Protein AF-A0A6L9KEV3-F1 (afdb_monomer)

Radius of gyration: 18.01 Å; Cα contacts (8 Å, |Δi|>4): 5; chains: 1; bounding box: 38×39×43 Å

Mean predicted aligned error: 10.82 Å

Solvent-accessible surface area (backbone atoms only — not comparable to full-atom values): 4956 Å² total; per-residue (Å²): 136,68,66,67,62,52,55,53,51,48,53,50,49,52,51,54,47,46,55,54,50,48,53,50,47,51,66,77,57,72,68,61,65,74,58,49,57,53,49,49,58,53,47,51,56,51,46,53,56,52,46,53,63,51,43,70,69,47,43,74,67,42,46,67,60,43,52,64,50,44,57,55,54,52,53,53,51,51,51,58,55,52,60,61,71,76,110

pLDDT: mean 77.64, std 14.25, range [40.75, 96.44]

Foldseek 3Di:
DPPLVVVVVVVVVVVVCCVVVVVVVCVVDPDDVVVVVVCCVVCVVVVVVVCCVVCVVCVVVVVVVVVVVVVSVVVVVVVVVVVVVPD

Sequence (87 aa):
METSKNTVKQIAGVFLGAVIGTTLGILFAPEKGTKTRSRLSTRAKFMNKTIKSKFKRDVDLIQEDAEEIKDIVIEDIDKLTNKKKKK

Secondary structure (DSSP, 8-state):
--HHHHHHHHHHHHHHHHHHHHHHHHHHS---HHHHHHHHHHHHHHHHHHHHHHHHHHHHHHHHHHHHHHHHHHHHHHHHHHHGGG-

Structure (mmCIF, N/CA/C/O backbone):
data_AF-A0A6L9KEV3-F1
#
_entry.id   AF-A0A6L9KEV3-F1
#
loop_
_atom_site.group_PDB
_atom_site.id
_atom_site.type_symbol
_atom_site.label_atom_id
_atom_site.label_alt_id
_atom_site.label_comp_id
_atom_site.label_asym_id
_atom_site.label_entity_id
_atom_site.label_seq_id
_atom_site.pdbx_PDB_ins_code
_atom_site.Cartn_x
_atom_site.Cartn_y
_atom_site.Cartn_z
_atom_site.occupancy
_atom_site.B_iso_or_equiv
_atom_site.auth_seq_id
_atom_site.auth_comp_id
_atom_site.auth_asym_id
_atom_site.auth_atom_id
_atom_site.pdbx_PDB_model_num
ATOM 1 N N . MET A 1 1 ? -22.687 3.195 19.323 1.00 46.88 1 MET A N 1
ATOM 2 C CA . MET A 1 1 ? -21.628 2.154 19.276 1.00 46.88 1 MET A CA 1
ATOM 3 C C . MET A 1 1 ? -21.659 1.285 18.002 1.00 46.88 1 MET A C 1
ATOM 5 O O . MET A 1 1 ? -20.980 0.263 17.969 1.00 46.88 1 MET A O 1
ATOM 9 N N . GLU A 1 2 ? -22.378 1.662 16.934 1.00 51.12 2 GLU A N 1
ATOM 10 C CA . GLU A 1 2 ? -22.442 0.855 15.694 1.00 51.12 2 GLU A CA 1
ATOM 11 C C . GLU A 1 2 ? -21.560 1.368 14.542 1.00 51.12 2 GLU A C 1
ATOM 13 O O . GLU A 1 2 ? -21.204 0.595 13.659 1.00 51.12 2 GLU A O 1
ATOM 18 N N . THR A 1 3 ? -21.137 2.634 14.560 1.00 52.66 3 THR A N 1
ATOM 19 C CA . THR A 1 3 ? -20.348 3.250 13.477 1.00 52.66 3 THR A CA 1
ATOM 20 C C . THR A 1 3 ? -18.886 2.773 13.446 1.00 52.66 3 THR A C 1
ATOM 22 O O . THR A 1 3 ? -18.398 2.384 12.390 1.00 52.66 3 THR A O 1
ATOM 25 N N . SER A 1 4 ? -18.218 2.671 14.603 1.00 56.91 4 SER A N 1
ATOM 26 C CA . SER A 1 4 ? -16.803 2.248 14.726 1.00 56.91 4 SER A CA 1
ATOM 27 C C . SER A 1 4 ? -16.515 0.834 14.180 1.00 56.91 4 SER A C 1
ATOM 29 O O . SER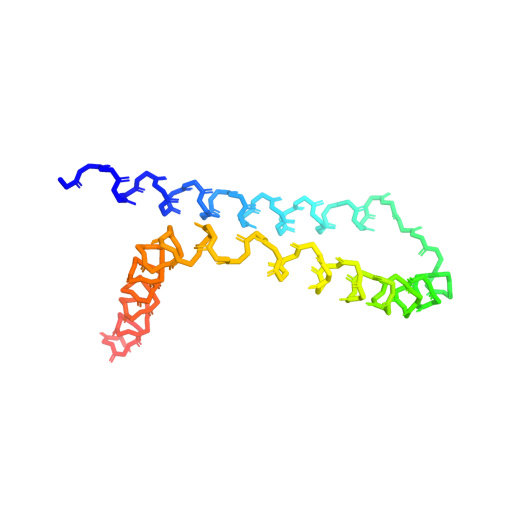 A 1 4 ? -15.536 0.623 13.461 1.00 56.91 4 SER A O 1
ATOM 31 N N . LYS A 1 5 ? -17.403 -0.142 14.426 1.00 61.69 5 LYS A N 1
ATOM 32 C CA . LYS A 1 5 ? -17.213 -1.534 13.964 1.00 61.69 5 LYS A CA 1
ATOM 33 C C . LYS A 1 5 ? -17.208 -1.655 12.438 1.00 61.69 5 LYS A C 1
ATOM 35 O O . LYS A 1 5 ? -16.552 -2.542 11.892 1.00 61.69 5 LYS A O 1
ATOM 40 N N . ASN A 1 6 ? -17.937 -0.778 11.751 1.00 75.06 6 ASN A N 1
ATOM 41 C CA . ASN A 1 6 ? -18.042 -0.799 10.296 1.00 75.06 6 ASN A CA 1
ATOM 42 C C . ASN A 1 6 ? -16.783 -0.228 9.636 1.00 75.06 6 ASN A C 1
ATOM 44 O O . ASN A 1 6 ? -16.302 -0.825 8.675 1.00 75.06 6 ASN A O 1
ATOM 48 N N . THR A 1 7 ? -16.193 0.833 10.193 1.00 75.75 7 THR A N 1
ATOM 49 C CA . THR A 1 7 ? -14.926 1.406 9.711 1.00 75.75 7 THR A CA 1
ATOM 50 C C . THR A 1 7 ? -13.772 0.411 9.841 1.00 75.75 7 THR A C 1
ATOM 52 O O . THR A 1 7 ? -13.068 0.157 8.865 1.00 75.75 7 THR A O 1
ATOM 55 N N . VAL A 1 8 ? -13.636 -0.258 10.993 1.00 77.69 8 VAL A N 1
ATOM 56 C CA . VAL A 1 8 ? -12.639 -1.333 11.178 1.00 77.69 8 VAL A CA 1
ATOM 57 C C . VAL A 1 8 ? -12.835 -2.450 10.163 1.00 77.69 8 VAL A C 1
ATOM 59 O O . VAL A 1 8 ? -11.882 -2.894 9.527 1.00 77.69 8 VAL A O 1
ATOM 62 N N . LYS A 1 9 ? -14.078 -2.910 9.980 1.00 81.06 9 LYS A N 1
ATOM 63 C CA . LYS A 1 9 ? -14.398 -3.999 9.050 1.00 81.06 9 LYS A CA 1
ATOM 64 C C . LYS A 1 9 ? -14.099 -3.622 7.597 1.00 81.06 9 LYS A C 1
ATOM 66 O O . LYS A 1 9 ? -13.643 -4.472 6.835 1.00 81.06 9 LYS A O 1
ATOM 71 N N . GLN A 1 10 ? -14.321 -2.366 7.218 1.00 86.00 10 GLN A N 1
ATOM 72 C CA . GLN A 1 10 ? -13.976 -1.846 5.896 1.00 86.00 10 GLN A CA 1
ATOM 73 C C . GLN A 1 10 ? -12.458 -1.769 5.702 1.00 86.00 10 GLN A C 1
ATOM 75 O O . GLN A 1 10 ? -11.956 -2.294 4.709 1.00 86.00 10 GLN A O 1
ATOM 80 N N . ILE A 1 11 ? -11.715 -1.213 6.667 1.00 84.25 11 ILE A N 1
ATOM 81 C CA . ILE A 1 11 ? -10.244 -1.146 6.621 1.00 84.25 11 ILE A CA 1
ATOM 82 C C . ILE A 1 11 ? -9.644 -2.559 6.554 1.00 84.25 11 ILE A C 1
ATOM 84 O O . ILE A 1 11 ? -8.793 -2.836 5.706 1.00 84.25 11 ILE A O 1
ATOM 88 N N . ALA A 1 12 ? -10.134 -3.483 7.382 1.00 84.38 12 ALA A N 1
ATOM 89 C CA . ALA A 1 12 ? -9.706 -4.879 7.376 1.00 84.38 12 ALA A CA 1
ATOM 90 C C . ALA A 1 12 ? -10.041 -5.585 6.051 1.00 84.38 12 ALA A C 1
ATOM 92 O O . ALA A 1 12 ? -9.218 -6.339 5.531 1.00 84.38 12 ALA A O 1
ATOM 93 N N . GLY A 1 13 ? -11.216 -5.317 5.471 1.00 91.12 13 GLY A N 1
ATOM 94 C CA . GLY A 1 13 ? -11.624 -5.852 4.171 1.00 91.12 13 GLY A CA 1
ATOM 95 C C . GLY A 1 13 ? -10.730 -5.373 3.026 1.00 91.12 13 GLY A C 1
ATOM 96 O O . GLY A 1 13 ? -10.304 -6.181 2.199 1.00 91.12 13 GLY A O 1
ATOM 97 N N . VAL A 1 14 ? -10.375 -4.084 3.012 1.00 92.88 14 VAL A N 1
ATOM 98 C CA . VAL A 1 14 ? -9.434 -3.516 2.033 1.00 92.88 14 VAL A CA 1
ATOM 99 C C . VAL A 1 14 ? -8.044 -4.123 2.202 1.00 92.88 14 VAL A C 1
ATOM 101 O O . VAL A 1 14 ? -7.428 -4.505 1.210 1.00 92.88 14 VAL A O 1
ATOM 104 N N . PHE A 1 15 ? -7.552 -4.270 3.434 1.00 89.81 15 PHE A N 1
ATOM 105 C CA . PHE A 1 15 ? -6.226 -4.837 3.684 1.00 89.81 15 PHE A CA 1
ATOM 106 C C . PHE A 1 15 ? -6.141 -6.311 3.259 1.00 89.81 15 PHE A C 1
ATOM 108 O O . PHE A 1 15 ? -5.208 -6.706 2.559 1.00 89.81 15 PHE A O 1
ATOM 115 N N . LEU A 1 16 ? -7.153 -7.114 3.606 1.00 93.06 16 LEU A N 1
ATOM 116 C CA . LEU A 1 16 ? -7.251 -8.515 3.194 1.00 93.06 16 LEU A CA 1
ATOM 117 C C . LEU A 1 16 ? -7.343 -8.648 1.665 1.00 93.06 16 LEU A C 1
ATOM 119 O O . LEU A 1 16 ? -6.638 -9.464 1.069 1.00 93.06 16 LEU A O 1
ATOM 123 N N . GLY A 1 17 ? -8.157 -7.805 1.023 1.00 92.81 17 GLY A N 1
ATOM 124 C CA . GLY A 1 17 ? -8.283 -7.753 -0.433 1.00 92.81 17 GLY A CA 1
ATOM 125 C C . GLY A 1 17 ? -6.989 -7.324 -1.126 1.00 92.81 17 GLY A C 1
ATOM 126 O O . GLY A 1 17 ? -6.619 -7.904 -2.144 1.00 92.81 17 GLY A O 1
ATOM 127 N N . ALA A 1 18 ? -6.254 -6.367 -0.556 1.00 94.38 18 ALA A N 1
ATOM 128 C CA . ALA A 1 18 ? -4.978 -5.909 -1.092 1.00 94.38 18 ALA A CA 1
ATOM 129 C C . ALA A 1 18 ? -3.897 -6.993 -1.002 1.00 94.38 18 ALA A C 1
ATOM 131 O O . ALA A 1 18 ? -3.188 -7.218 -1.979 1.00 94.38 18 ALA A O 1
ATOM 132 N N . VAL A 1 19 ? -3.782 -7.710 0.121 1.00 94.94 19 VAL A N 1
ATOM 133 C CA . VAL A 1 19 ? -2.803 -8.804 0.266 1.00 94.94 19 VAL A CA 1
ATOM 134 C C . VAL A 1 19 ? -3.086 -9.920 -0.738 1.00 94.94 19 VAL A C 1
ATOM 136 O O . VAL A 1 19 ? -2.186 -10.330 -1.472 1.00 94.94 19 VAL A O 1
ATOM 139 N N . ILE A 1 20 ? -4.337 -10.379 -0.821 1.00 96.44 20 ILE A N 1
ATOM 140 C CA . ILE A 1 20 ? -4.726 -11.453 -1.744 1.00 96.44 20 ILE A CA 1
ATOM 141 C C . ILE A 1 20 ? -4.566 -10.985 -3.196 1.00 96.44 20 ILE A C 1
ATOM 143 O O . ILE A 1 20 ? -3.954 -11.673 -4.012 1.00 96.44 20 ILE A O 1
ATOM 147 N N . GLY A 1 21 ? -5.051 -9.784 -3.510 1.00 92.25 21 GLY A N 1
ATOM 148 C CA . GLY A 1 21 ? -5.020 -9.212 -4.852 1.00 92.25 21 GLY A CA 1
ATOM 149 C C . GLY A 1 21 ? -3.610 -8.929 -5.360 1.00 92.25 21 GLY A C 1
ATOM 150 O O . GLY A 1 21 ? -3.312 -9.212 -6.514 1.00 92.25 21 GLY A O 1
ATOM 151 N N . THR A 1 22 ? -2.710 -8.425 -4.513 1.00 92.25 22 THR A N 1
ATOM 152 C CA . THR A 1 22 ? -1.310 -8.179 -4.901 1.00 92.25 22 THR A CA 1
ATOM 153 C C . THR A 1 22 ? -0.524 -9.472 -5.035 1.00 92.25 22 THR A C 1
ATOM 155 O O . THR A 1 22 ? 0.265 -9.597 -5.968 1.00 92.25 22 THR A O 1
ATOM 158 N N . THR A 1 23 ? -0.774 -10.455 -4.166 1.00 93.44 23 THR A N 1
ATOM 159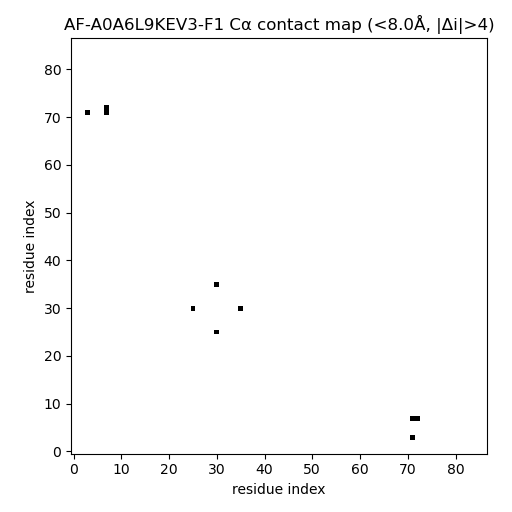 C CA . THR A 1 23 ? -0.135 -11.771 -4.263 1.00 93.44 23 THR A CA 1
ATOM 160 C C . THR A 1 23 ? -0.527 -12.450 -5.570 1.00 93.44 23 THR A C 1
ATOM 162 O O . THR A 1 23 ? 0.344 -12.866 -6.329 1.00 93.44 23 THR A O 1
ATOM 165 N N . LEU A 1 24 ? -1.825 -12.491 -5.885 1.00 94.75 24 LEU A N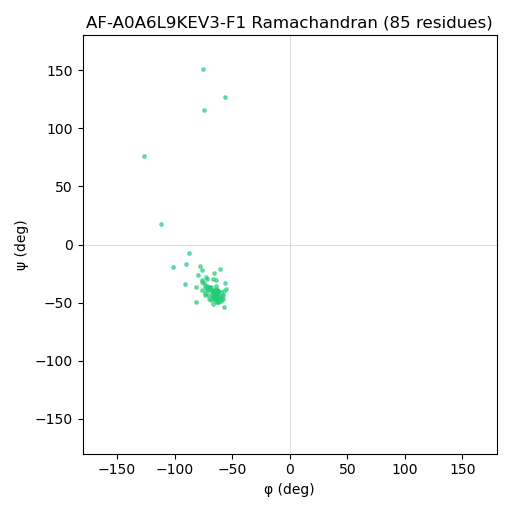 1
ATOM 166 C CA . LEU A 1 24 ? -2.310 -13.049 -7.146 1.00 94.75 24 LEU A CA 1
ATOM 167 C C . LEU A 1 24 ? -1.885 -12.200 -8.349 1.00 94.75 24 LEU A C 1
ATOM 169 O O . LEU A 1 24 ? -1.467 -12.756 -9.354 1.00 94.75 24 LEU A O 1
ATOM 173 N N . GLY A 1 25 ? -1.923 -10.872 -8.259 1.00 91.19 25 GLY A N 1
ATOM 174 C CA . GLY A 1 25 ? -1.543 -9.977 -9.354 1.00 91.19 25 GLY A CA 1
ATOM 175 C C . GLY A 1 25 ? -0.061 -10.072 -9.726 1.00 91.19 25 GLY A C 1
ATOM 176 O O . GLY A 1 25 ? 0.269 -10.134 -10.908 1.00 91.19 25 GLY A O 1
ATOM 177 N N . ILE A 1 26 ? 0.832 -10.150 -8.733 1.00 88.69 26 ILE A N 1
ATOM 178 C CA . ILE A 1 26 ? 2.272 -10.359 -8.955 1.00 88.69 26 ILE A CA 1
ATOM 179 C C . ILE A 1 26 ? 2.540 -11.782 -9.462 1.00 88.69 26 ILE A C 1
ATOM 181 O O . ILE A 1 26 ? 3.415 -11.967 -10.308 1.00 88.69 26 ILE A O 1
ATOM 185 N N . LEU A 1 27 ? 1.789 -12.778 -8.976 1.00 89.38 27 LEU A N 1
ATOM 186 C CA . LEU A 1 27 ? 1.949 -14.176 -9.382 1.00 89.38 27 LEU A CA 1
ATOM 187 C C . LEU A 1 27 ? 1.465 -14.436 -10.817 1.00 89.38 27 LEU A C 1
ATOM 189 O O . LEU A 1 27 ? 2.147 -15.124 -11.571 1.00 89.38 27 LEU A O 1
ATOM 193 N N . PHE A 1 28 ? 0.313 -13.884 -11.206 1.00 87.56 28 PHE A N 1
ATOM 194 C CA . PHE A 1 28 ? -0.259 -14.054 -12.546 1.00 87.56 28 PHE A CA 1
ATOM 195 C C . PHE A 1 28 ? 0.439 -13.198 -13.607 1.00 87.56 28 PHE A C 1
ATOM 197 O O . PHE A 1 28 ? 0.499 -13.602 -14.767 1.00 87.56 28 PHE A O 1
ATOM 204 N N . ALA A 1 29 ? 0.977 -12.032 -13.237 1.00 87.62 29 ALA A N 1
ATOM 205 C CA . ALA A 1 29 ? 1.654 -11.129 -14.165 1.00 87.62 29 ALA A CA 1
ATOM 206 C C . ALA A 1 29 ? 3.067 -10.759 -13.672 1.00 87.62 29 ALA A C 1
ATOM 208 O O . ALA A 1 29 ? 3.298 -9.641 -13.198 1.00 87.62 29 ALA A O 1
ATOM 209 N N . PRO A 1 30 ? 4.047 -11.671 -13.810 1.00 83.69 30 PRO A N 1
ATOM 210 C CA . PRO A 1 30 ? 5.420 -11.385 -13.432 1.00 83.69 30 PRO A CA 1
ATOM 211 C C . PRO A 1 30 ? 6.098 -10.456 -14.452 1.00 83.69 30 PRO A C 1
ATOM 213 O O . PRO A 1 30 ? 6.348 -10.815 -15.604 1.00 83.69 30 PRO A O 1
ATOM 216 N N . GLU A 1 31 ? 6.468 -9.250 -14.020 1.00 85.38 31 GLU A N 1
ATOM 217 C CA . GLU A 1 31 ? 7.431 -8.424 -14.754 1.00 85.38 31 GLU A CA 1
ATOM 218 C C . GLU A 1 31 ? 8.861 -8.962 -14.564 1.00 85.38 31 GLU A C 1
ATOM 220 O O . GLU A 1 31 ? 9.217 -9.523 -13.527 1.00 85.38 31 GLU A O 1
ATOM 225 N N . LYS A 1 32 ? 9.734 -8.747 -15.557 1.00 89.75 32 LYS A N 1
ATOM 226 C CA . LYS A 1 32 ? 11.158 -9.110 -15.448 1.00 89.75 32 LYS A CA 1
ATOM 227 C C . LYS A 1 32 ? 11.786 -8.436 -14.219 1.00 89.75 32 LYS A C 1
ATOM 229 O O . LYS A 1 32 ? 11.765 -7.210 -14.121 1.00 89.75 32 LYS A O 1
ATOM 234 N N . GLY A 1 33 ? 12.437 -9.208 -13.344 1.00 83.00 33 GLY A N 1
ATOM 235 C CA . GLY A 1 33 ? 12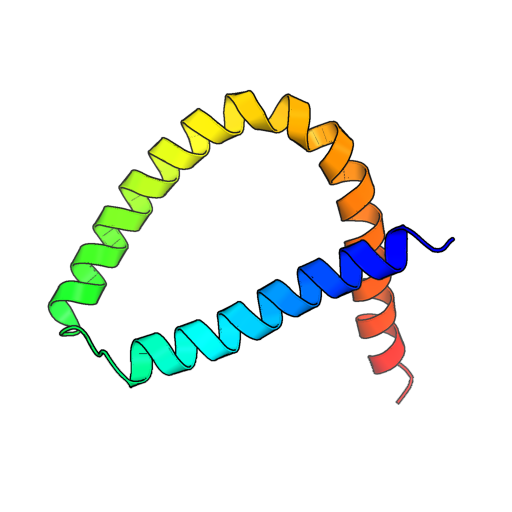.974 -8.708 -12.067 1.00 83.00 33 GLY A CA 1
ATOM 236 C C . GLY A 1 33 ? 13.941 -7.518 -12.185 1.00 83.00 33 GLY A C 1
ATOM 237 O O . GLY A 1 33 ? 13.924 -6.614 -11.347 1.00 83.00 33 GLY A O 1
ATOM 238 N N . THR A 1 34 ? 14.724 -7.448 -13.266 1.00 89.62 34 THR A N 1
ATOM 239 C CA . THR A 1 34 ? 15.595 -6.296 -13.572 1.00 89.62 34 THR A CA 1
ATOM 240 C C . THR A 1 34 ? 14.803 -5.004 -13.784 1.00 89.62 34 THR A C 1
ATOM 242 O O . THR A 1 34 ? 15.193 -3.943 -13.292 1.00 89.62 34 THR A O 1
ATOM 245 N N . LYS A 1 35 ? 13.650 -5.093 -14.457 1.00 89.56 35 LYS A N 1
ATOM 246 C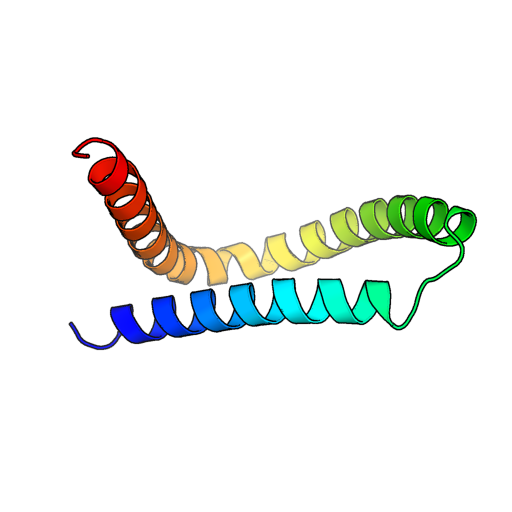 CA . LYS A 1 35 ? 12.732 -3.967 -14.658 1.00 89.56 35 LYS A CA 1
ATOM 247 C C . LYS A 1 35 ? 12.025 -3.598 -13.357 1.00 89.56 35 LYS A C 1
ATOM 249 O O . LYS A 1 35 ? 11.923 -2.410 -13.064 1.00 89.56 35 LYS A O 1
ATOM 254 N N . THR A 1 36 ? 11.626 -4.577 -12.544 1.00 88.38 36 THR A N 1
ATOM 255 C CA . THR A 1 36 ? 10.963 -4.346 -11.249 1.00 88.38 36 THR A CA 1
ATOM 256 C C . THR A 1 36 ? 11.858 -3.591 -10.269 1.00 88.38 36 THR A C 1
ATOM 258 O O . THR A 1 36 ? 11.422 -2.597 -9.693 1.00 88.38 36 THR A O 1
ATOM 261 N N . ARG A 1 37 ? 13.134 -3.977 -10.122 1.00 91.38 37 ARG A N 1
ATOM 262 C CA . ARG A 1 37 ? 14.073 -3.286 -9.216 1.00 91.38 37 ARG A CA 1
ATOM 263 C C . ARG A 1 37 ? 14.332 -1.839 -9.645 1.00 91.38 37 ARG A C 1
ATOM 265 O O . ARG A 1 37 ? 14.333 -0.936 -8.808 1.00 91.38 37 ARG A O 1
ATOM 272 N N . SER A 1 38 ? 14.505 -1.616 -10.950 1.00 92.94 38 SER A N 1
ATOM 273 C CA . SER A 1 38 ? 14.662 -0.272 -11.517 1.00 92.94 38 SER A CA 1
ATOM 274 C C . SER A 1 38 ? 13.401 0.578 -11.309 1.00 92.94 38 SER A C 1
ATOM 276 O O . SER A 1 38 ? 13.475 1.683 -10.769 1.00 92.94 38 SER A O 1
ATOM 278 N N . ARG A 1 39 ? 12.221 0.039 -11.646 1.00 89.44 39 ARG A N 1
ATOM 279 C CA . ARG A 1 39 ? 10.934 0.727 -11.481 1.00 89.44 39 ARG A CA 1
ATOM 280 C C . ARG A 1 39 ? 10.607 1.023 -10.026 1.00 89.44 39 ARG A C 1
ATOM 282 O O . ARG A 1 39 ? 10.103 2.108 -9.766 1.00 89.44 39 ARG A O 1
ATOM 289 N N . LEU A 1 40 ? 10.902 0.119 -9.093 1.00 90.56 40 LEU A N 1
ATOM 290 C CA . LEU A 1 40 ? 10.663 0.334 -7.667 1.00 90.56 40 LEU A CA 1
ATOM 291 C C . LEU A 1 40 ? 11.510 1.490 -7.132 1.00 90.56 40 LEU A C 1
ATOM 293 O O . LEU A 1 40 ? 10.970 2.382 -6.492 1.00 90.56 40 LEU A O 1
ATOM 297 N N . SER A 1 41 ? 12.808 1.521 -7.450 1.00 91.94 41 SER A N 1
ATOM 298 C CA . SER A 1 41 ? 13.704 2.612 -7.037 1.00 91.94 41 SER A CA 1
ATOM 299 C C . SER A 1 41 ? 13.233 3.970 -7.567 1.00 91.94 41 SER A C 1
ATOM 301 O O . SER A 1 41 ? 13.113 4.941 -6.816 1.00 91.94 41 SER A O 1
ATOM 303 N N . THR A 1 42 ? 12.892 4.031 -8.857 1.00 93.56 42 THR A N 1
ATOM 304 C CA . THR A 1 42 ? 12.407 5.261 -9.490 1.00 93.56 42 THR A CA 1
ATOM 305 C C . THR A 1 42 ? 11.050 5.676 -8.927 1.00 93.56 42 THR A C 1
ATOM 307 O O . THR A 1 42 ? 10.894 6.810 -8.475 1.00 93.56 42 THR A O 1
ATOM 310 N N . ARG A 1 43 ? 10.070 4.763 -8.884 1.00 90.56 43 ARG A N 1
ATOM 311 C CA . ARG A 1 43 ? 8.729 5.057 -8.361 1.00 90.56 43 ARG A CA 1
ATOM 312 C C . ARG A 1 43 ? 8.768 5.427 -6.884 1.00 90.56 43 ARG A C 1
ATOM 314 O O . ARG A 1 43 ? 8.104 6.387 -6.533 1.00 90.56 43 ARG A O 1
ATOM 3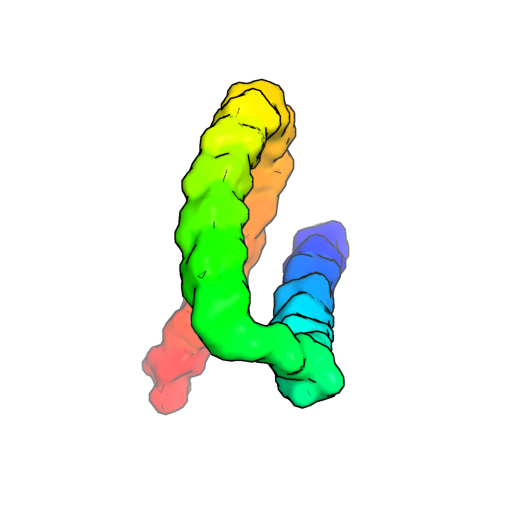21 N N . ALA A 1 44 ? 9.570 4.776 -6.043 1.00 90.31 44 ALA A N 1
ATOM 322 C CA . ALA A 1 44 ? 9.687 5.126 -4.625 1.00 90.31 44 ALA A CA 1
ATOM 323 C C . ALA A 1 44 ? 10.148 6.580 -4.429 1.00 90.31 44 ALA A C 1
ATOM 325 O O . ALA A 1 44 ? 9.547 7.319 -3.651 1.00 90.31 44 ALA A O 1
ATOM 326 N N . LYS A 1 45 ? 11.158 7.030 -5.187 1.00 91.6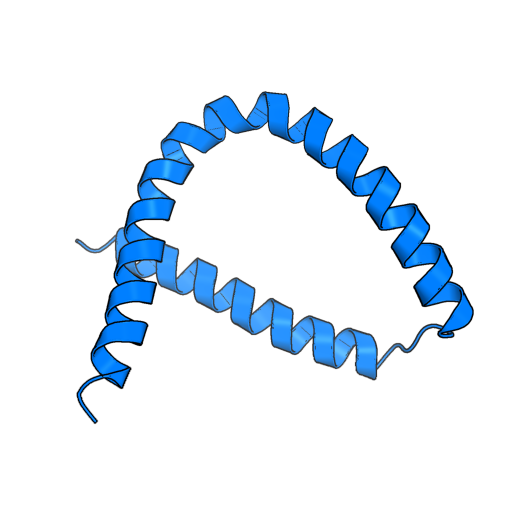2 45 LYS A N 1
ATOM 327 C CA . LYS A 1 45 ? 11.637 8.422 -5.133 1.00 91.62 45 LYS A CA 1
ATOM 328 C C . LYS A 1 45 ? 10.579 9.424 -5.602 1.00 91.62 45 LYS A C 1
ATOM 330 O O . LYS A 1 45 ? 10.345 10.426 -4.926 1.00 91.62 45 LYS A O 1
ATOM 335 N N . PHE A 1 46 ? 9.931 9.159 -6.738 1.00 89.81 46 PHE A N 1
ATOM 336 C CA . PHE A 1 46 ? 8.880 10.034 -7.272 1.00 89.81 46 PHE A CA 1
ATOM 337 C C . PHE A 1 46 ? 7.655 10.080 -6.355 1.00 89.81 46 PHE A C 1
ATOM 339 O O . PHE A 1 46 ? 7.161 11.158 -6.036 1.00 89.81 46 PHE A O 1
ATOM 346 N N . MET A 1 47 ? 7.208 8.921 -5.881 1.00 88.50 47 MET A N 1
ATOM 347 C CA . MET A 1 47 ? 6.028 8.787 -5.041 1.00 88.50 47 MET A CA 1
ATOM 348 C C . MET A 1 47 ? 6.245 9.449 -3.681 1.00 88.50 47 MET A C 1
ATOM 350 O O . MET A 1 47 ? 5.371 10.193 -3.262 1.00 88.50 47 MET A O 1
ATOM 354 N N . ASN A 1 48 ? 7.421 9.323 -3.050 1.00 88.44 48 ASN A N 1
ATOM 355 C CA . ASN A 1 48 ? 7.730 10.073 -1.826 1.00 88.44 48 ASN A CA 1
ATOM 356 C C . ASN A 1 48 ? 7.620 11.586 -2.028 1.00 88.44 48 ASN A C 1
ATOM 358 O O . ASN A 1 48 ? 7.059 12.282 -1.186 1.00 88.44 48 ASN A O 1
ATOM 362 N N . LYS A 1 49 ? 8.137 12.112 -3.143 1.00 88.69 49 LYS A N 1
ATOM 363 C CA . LYS A 1 49 ? 8.077 13.550 -3.432 1.00 88.69 49 LYS A CA 1
ATOM 364 C C . LYS A 1 49 ? 6.636 14.011 -3.678 1.00 88.69 49 LYS A C 1
ATOM 366 O O . LYS A 1 49 ? 6.212 15.019 -3.113 1.00 88.69 49 LYS A O 1
ATOM 371 N N . THR A 1 50 ? 5.872 13.260 -4.472 1.00 87.38 50 THR A N 1
ATOM 372 C CA . THR A 1 50 ? 4.481 13.589 -4.813 1.00 87.38 50 THR A CA 1
ATOM 373 C C . THR A 1 50 ? 3.540 13.423 -3.621 1.00 87.38 50 THR A C 1
ATOM 375 O O . THR A 1 50 ? 2.785 14.351 -3.333 1.00 87.38 50 THR A O 1
ATOM 378 N N . ILE A 1 51 ? 3.626 12.305 -2.893 1.00 86.62 51 ILE A N 1
ATOM 379 C CA . ILE A 1 51 ? 2.867 12.054 -1.661 1.00 86.62 51 ILE A CA 1
ATOM 380 C C . ILE A 1 51 ? 3.170 13.155 -0.664 1.00 86.62 51 ILE A C 1
ATOM 382 O O . ILE A 1 51 ? 2.241 13.833 -0.265 1.00 86.62 51 ILE A O 1
ATOM 386 N N . LYS A 1 52 ? 4.440 1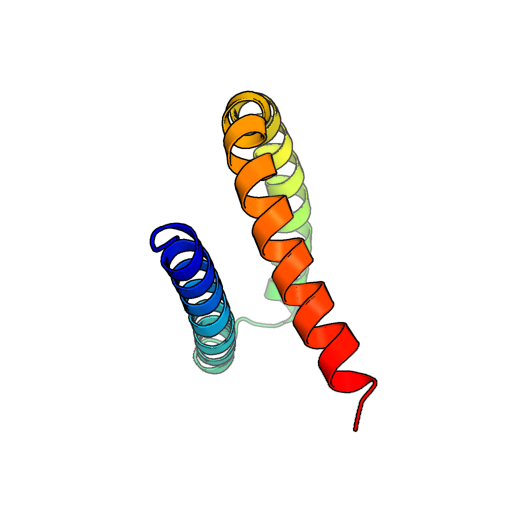3.433 -0.344 1.00 85.44 52 LYS A N 1
ATOM 387 C CA . LYS A 1 52 ? 4.788 14.479 0.629 1.00 85.44 52 LYS A CA 1
ATOM 388 C C . LYS A 1 52 ? 4.197 15.842 0.260 1.00 85.44 52 LYS A C 1
ATOM 390 O O . LYS A 1 52 ? 3.740 16.555 1.140 1.00 85.44 52 LYS A O 1
ATOM 395 N N . SER A 1 53 ? 4.165 16.200 -1.025 1.00 83.44 53 SER A N 1
ATOM 396 C CA . SER A 1 53 ? 3.591 17.479 -1.472 1.00 83.44 53 SER A CA 1
ATOM 397 C C . SER A 1 53 ? 2.056 17.536 -1.448 1.00 83.44 53 SER A C 1
ATOM 399 O O . SER A 1 53 ? 1.494 18.601 -1.204 1.00 83.44 53 SER A O 1
ATOM 401 N N . LYS A 1 54 ? 1.372 16.414 -1.713 1.00 82.50 54 LYS A N 1
ATOM 402 C CA . LYS A 1 54 ? -0.097 16.322 -1.681 1.00 82.50 54 LYS A CA 1
ATOM 403 C C . LYS A 1 54 ? -0.597 16.132 -0.251 1.00 82.50 54 LYS A C 1
ATOM 405 O O . LYS A 1 54 ? -1.367 16.953 0.225 1.00 82.50 54 LYS A O 1
ATOM 410 N N . PHE A 1 55 ? -0.015 15.178 0.474 1.00 79.06 55 PHE A N 1
ATOM 411 C CA . PHE A 1 55 ? -0.301 14.951 1.885 1.00 79.06 55 PHE A CA 1
ATOM 412 C C . PHE A 1 55 ? -0.050 16.186 2.730 1.00 79.06 55 PHE A C 1
ATOM 414 O O . PHE A 1 55 ? -0.870 16.458 3.573 1.00 79.06 55 PHE A O 1
ATOM 421 N N . LYS A 1 56 ? 0.998 16.993 2.525 1.00 78.56 56 LYS A N 1
ATOM 422 C CA . LYS A 1 56 ? 1.194 18.172 3.392 1.00 78.56 56 LYS A CA 1
ATOM 423 C C . LYS A 1 56 ? 0.034 19.188 3.335 1.00 78.56 56 LYS A C 1
ATOM 425 O O . LYS A 1 56 ? -0.081 19.982 4.251 1.00 78.56 56 LYS A O 1
ATOM 430 N N . ARG A 1 57 ? -0.788 19.189 2.276 1.00 75.38 57 ARG A N 1
ATOM 431 C CA . ARG A 1 57 ? -1.999 20.030 2.186 1.00 75.38 57 ARG A CA 1
ATOM 432 C C . ARG A 1 57 ? -3.247 19.323 2.707 1.00 75.38 57 ARG A C 1
ATOM 434 O O . ARG A 1 57 ? -4.096 19.973 3.293 1.00 75.38 57 ARG A O 1
ATOM 441 N N . ASP A 1 58 ? -3.325 18.011 2.513 1.00 75.25 58 ASP A N 1
ATOM 442 C CA . ASP A 1 58 ? -4.495 17.219 2.899 1.00 75.25 58 ASP A CA 1
ATOM 443 C C . ASP A 1 58 ? -4.378 16.668 4.334 1.00 75.25 58 ASP A C 1
ATOM 445 O O . ASP A 1 58 ? -5.376 16.275 4.922 1.00 75.25 58 ASP A O 1
ATOM 449 N N . VAL A 1 59 ? -3.175 16.650 4.927 1.00 72.19 59 VAL A N 1
ATOM 450 C CA . VAL A 1 59 ? -2.931 16.092 6.265 1.00 72.19 59 VAL A CA 1
ATOM 451 C C . VAL A 1 59 ? -3.621 16.908 7.336 1.00 72.19 59 VAL A C 1
ATOM 453 O O . VAL A 1 59 ? -3.979 16.309 8.328 1.00 72.19 59 VAL A O 1
ATOM 456 N N . ASP A 1 60 ? -3.820 18.214 7.146 1.00 71.19 60 ASP A N 1
ATOM 457 C CA . ASP A 1 60 ? -4.502 19.060 8.131 1.00 71.19 60 ASP A CA 1
ATOM 458 C C . ASP A 1 60 ? -6.012 18.755 8.175 1.00 71.19 60 ASP A C 1
ATOM 460 O O . ASP A 1 60 ? -6.610 18.826 9.239 1.00 71.19 60 ASP A O 1
ATOM 464 N N . LEU A 1 61 ? -6.608 18.322 7.054 1.00 67.62 61 LEU A N 1
ATOM 465 C CA . LEU A 1 61 ? -7.999 17.842 6.989 1.00 67.62 61 LEU A CA 1
ATOM 466 C C . LEU A 1 61 ? -8.121 16.385 7.448 1.00 67.62 61 LEU A C 1
ATOM 468 O O . LEU A 1 61 ? -9.089 16.000 8.087 1.00 67.62 61 LEU A O 1
ATOM 472 N N . ILE A 1 62 ? -7.116 15.570 7.126 1.00 68.69 62 ILE A N 1
ATOM 473 C CA . ILE A 1 62 ? -7.068 14.165 7.525 1.00 68.69 62 ILE A CA 1
ATOM 474 C C . ILE A 1 62 ? -6.677 14.033 9.000 1.00 68.69 62 ILE A C 1
ATOM 476 O O . ILE A 1 62 ? -6.964 13.000 9.572 1.00 68.69 62 ILE A O 1
ATOM 480 N N . GLN A 1 63 ? -6.022 15.012 9.635 1.00 68.38 63 GLN A N 1
ATOM 481 C CA . GLN A 1 63 ? -5.567 14.897 11.029 1.00 68.38 63 GLN A CA 1
ATOM 482 C C . GLN A 1 63 ? -6.744 14.716 11.988 1.00 68.38 63 GLN A C 1
ATOM 484 O O . GLN A 1 63 ? -6.657 13.878 12.879 1.00 68.38 63 GLN A O 1
ATOM 489 N N . GLU A 1 64 ? -7.838 15.439 11.744 1.00 67.50 64 GLU A N 1
ATOM 490 C CA . GLU A 1 64 ? -9.068 15.391 12.540 1.00 67.50 64 GLU A CA 1
ATOM 491 C C . GLU A 1 64 ? -9.759 14.016 12.404 1.00 67.50 64 GLU A C 1
ATOM 493 O O . GLU A 1 64 ? -10.042 13.361 13.405 1.00 67.50 64 GLU A O 1
ATOM 498 N N . ASP A 1 65 ? -9.880 13.488 11.179 1.00 65.81 65 ASP A N 1
ATOM 499 C CA . ASP A 1 65 ? -10.412 12.137 10.916 1.00 65.81 65 ASP A CA 1
ATOM 500 C C . ASP A 1 65 ? -9.431 11.010 11.319 1.00 65.81 65 ASP A C 1
ATOM 502 O O . ASP A 1 65 ? -9.816 9.879 11.630 1.00 65.81 65 ASP A O 1
ATOM 506 N N . ALA A 1 66 ? -8.127 11.287 11.294 1.00 65.19 66 ALA A N 1
ATOM 507 C CA . ALA A 1 66 ? -7.074 10.324 11.597 1.00 65.19 66 ALA A CA 1
ATOM 508 C C . ALA A 1 66 ? -6.885 10.123 13.095 1.00 65.19 66 ALA A C 1
ATOM 510 O O . ALA A 1 66 ? -6.409 9.053 13.473 1.00 65.19 66 ALA A O 1
ATOM 511 N N . GLU A 1 67 ? -7.226 11.103 13.934 1.00 65.75 67 GLU A N 1
ATOM 512 C CA . GLU A 1 67 ? -7.284 10.923 15.386 1.00 65.75 67 GLU A CA 1
ATOM 513 C C . GLU A 1 67 ? -8.372 9.906 15.760 1.00 65.75 67 GLU A C 1
ATOM 515 O O . GLU A 1 67 ? -8.069 8.939 16.460 1.00 65.75 67 GLU A O 1
ATOM 520 N N . GLU A 1 68 ? -9.568 9.995 15.165 1.00 65.62 68 GLU A N 1
ATOM 521 C CA . GLU A 1 68 ? -10.647 9.021 15.397 1.00 65.62 68 GLU A CA 1
ATOM 522 C C . GLU A 1 68 ? -10.273 7.608 14.897 1.00 65.62 68 GLU A C 1
ATOM 524 O O . GLU A 1 68 ? -10.535 6.599 15.557 1.00 65.62 68 GLU A O 1
ATOM 529 N N . ILE A 1 69 ? -9.588 7.509 13.752 1.00 65.50 69 ILE A N 1
ATOM 530 C CA . ILE A 1 69 ? -9.116 6.223 13.209 1.00 65.50 69 ILE A CA 1
ATOM 531 C C . ILE A 1 69 ? -7.947 5.65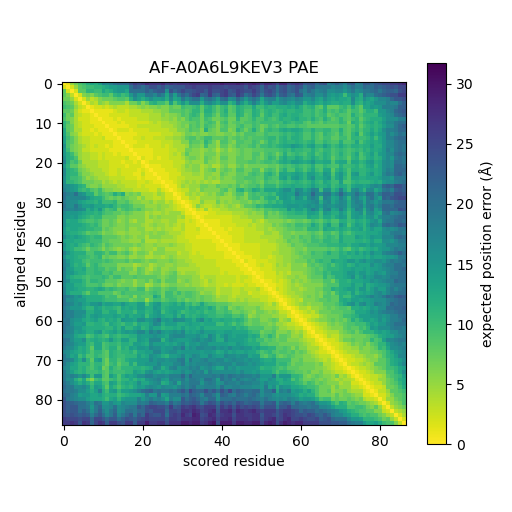2 14.026 1.00 65.50 69 ILE A C 1
ATOM 533 O O . ILE A 1 69 ? -7.849 4.431 14.183 1.00 65.50 69 ILE A O 1
ATOM 537 N N . LYS A 1 70 ? -7.050 6.500 14.546 1.00 66.62 70 LYS A N 1
ATOM 538 C CA . LYS A 1 70 ? -5.903 6.067 15.358 1.00 66.62 70 LYS A CA 1
ATOM 539 C C . LYS A 1 70 ? -6.357 5.334 16.604 1.00 66.62 70 LYS A C 1
ATOM 541 O O . LYS A 1 70 ? -5.844 4.248 16.863 1.00 66.62 70 LYS A O 1
ATOM 546 N N . ASP A 1 71 ? -7.308 5.900 17.334 1.00 70.50 71 ASP A N 1
ATOM 547 C CA . ASP A 1 71 ? -7.774 5.323 18.593 1.00 70.50 71 ASP A CA 1
ATOM 548 C C . ASP A 1 71 ? -8.400 3.943 18.369 1.00 70.50 71 ASP A C 1
ATOM 550 O O . ASP A 1 71 ? -8.096 2.987 19.082 1.00 70.50 71 ASP A O 1
ATOM 554 N N . ILE A 1 72 ? -9.166 3.796 17.286 1.00 64.62 72 ILE A N 1
ATOM 555 C CA . ILE A 1 72 ? -9.789 2.530 16.890 1.00 64.62 72 ILE A CA 1
ATOM 556 C C . ILE A 1 72 ? -8.740 1.473 16.494 1.00 64.62 72 ILE A C 1
ATOM 558 O O . ILE A 1 72 ? -8.834 0.309 16.890 1.00 64.62 72 ILE A O 1
ATOM 562 N N . VAL A 1 73 ? -7.725 1.855 15.711 1.00 67.31 73 VAL A N 1
ATOM 563 C CA . VAL A 1 73 ? -6.671 0.929 15.256 1.00 67.31 73 VAL A CA 1
ATOM 564 C C . VAL A 1 73 ? -5.758 0.509 16.410 1.00 67.31 73 VAL A C 1
ATOM 566 O O . VAL A 1 73 ? -5.366 -0.658 16.489 1.00 67.31 73 VAL A O 1
ATOM 569 N N . ILE A 1 74 ? -5.426 1.432 17.314 1.00 67.44 74 ILE A N 1
ATOM 570 C CA . ILE A 1 74 ? -4.609 1.150 18.499 1.00 67.44 74 ILE A CA 1
ATOM 571 C C . ILE A 1 74 ? -5.352 0.186 19.432 1.00 67.44 74 ILE A C 1
ATOM 573 O O . ILE A 1 74 ? -4.763 -0.800 19.878 1.00 67.44 74 ILE A O 1
ATOM 577 N N . GLU A 1 75 ? -6.654 0.389 19.650 1.00 68.00 75 GLU A N 1
ATOM 578 C CA . GLU A 1 75 ? -7.452 -0.472 20.526 1.00 68.00 75 GLU A CA 1
ATOM 579 C C . GLU A 1 75 ? -7.556 -1.921 20.003 1.00 68.00 75 GLU A C 1
ATOM 581 O O . GLU A 1 75 ? -7.474 -2.881 20.780 1.00 68.00 75 GLU A O 1
ATOM 586 N N . ASP A 1 76 ? -7.679 -2.116 18.687 1.00 67.75 76 ASP A N 1
ATOM 587 C CA . ASP A 1 76 ? -7.725 -3.454 18.086 1.00 67.75 76 ASP A CA 1
ATOM 588 C C . ASP A 1 76 ? -6.356 -4.153 18.074 1.00 67.75 76 ASP A C 1
ATOM 590 O O . ASP A 1 76 ? -6.277 -5.364 18.312 1.00 67.75 76 ASP A O 1
ATOM 594 N N . ILE A 1 77 ? -5.259 -3.414 17.879 1.00 65.06 77 ILE A N 1
ATOM 595 C CA . ILE A 1 77 ? -3.897 -3.965 17.978 1.00 65.06 77 ILE A CA 1
ATOM 596 C C . ILE A 1 77 ? -3.577 -4.381 19.421 1.00 65.06 77 ILE A C 1
ATOM 598 O O . ILE A 1 77 ? -2.996 -5.453 19.632 1.00 65.06 77 ILE A O 1
ATOM 602 N N . ASP A 1 78 ? -4.007 -3.609 20.418 1.00 65.25 78 ASP A N 1
ATOM 603 C CA . ASP A 1 78 ? -3.822 -3.947 21.832 1.00 65.25 78 ASP A CA 1
ATOM 604 C C . ASP A 1 78 ? -4.657 -5.160 22.255 1.00 65.25 78 ASP A C 1
ATOM 606 O O . ASP A 1 78 ? -4.177 -6.017 23.008 1.00 65.25 78 ASP A O 1
ATOM 610 N N . LYS A 1 79 ? -5.875 -5.317 21.719 1.00 64.38 79 LYS A N 1
ATOM 611 C CA . LYS A 1 79 ? -6.700 -6.521 21.932 1.00 64.38 79 LYS A CA 1
ATOM 612 C C . LYS A 1 79 ? -6.076 -7.762 21.296 1.00 64.38 79 LYS A C 1
ATOM 614 O O . LYS A 1 79 ? -6.090 -8.833 21.910 1.00 64.38 79 LYS A O 1
ATOM 619 N N . LEU A 1 80 ? -5.491 -7.642 20.103 1.00 64.69 80 LEU A N 1
ATOM 620 C CA . LEU A 1 80 ? -4.787 -8.743 19.434 1.00 64.69 80 LEU A CA 1
ATOM 621 C C . LEU A 1 80 ? -3.475 -9.111 20.145 1.00 64.69 80 LEU A C 1
ATOM 623 O O . LEU A 1 80 ? -3.156 -10.297 20.271 1.00 64.69 80 LEU A O 1
ATOM 627 N N . THR A 1 81 ? -2.751 -8.122 20.670 1.00 64.81 81 THR A N 1
ATOM 628 C CA . THR A 1 81 ? -1.487 -8.318 21.394 1.00 64.81 81 THR A CA 1
ATOM 629 C C . THR A 1 81 ? -1.716 -8.913 22.789 1.00 64.81 81 THR A C 1
ATOM 631 O O . THR A 1 81 ? -1.029 -9.862 23.173 1.00 64.81 81 THR A O 1
ATOM 634 N N . ASN A 1 82 ? -2.738 -8.460 23.527 1.00 62.50 82 ASN A N 1
ATOM 635 C CA . ASN A 1 82 ? -3.054 -8.993 24.858 1.00 62.50 82 ASN A CA 1
ATOM 636 C C . ASN A 1 82 ? -3.756 -10.358 24.828 1.00 62.50 82 ASN A C 1
ATOM 638 O O . ASN A 1 82 ? -3.493 -11.194 25.696 1.00 62.50 82 ASN A O 1
ATOM 642 N N . LYS A 1 83 ? -4.583 -10.660 23.814 1.00 55.88 83 LYS A N 1
ATOM 643 C CA . LYS A 1 83 ? -5.190 -12.000 23.670 1.00 55.88 83 LYS A CA 1
ATOM 644 C C . LYS A 1 83 ? -4.144 -13.084 23.381 1.00 55.88 83 LYS A C 1
ATOM 646 O O . LYS A 1 83 ? -4.357 -14.241 23.731 1.00 55.88 83 LYS A O 1
ATOM 651 N N . LYS A 1 84 ? -2.990 -12.708 22.817 1.00 51.53 84 LYS A N 1
ATOM 652 C CA . LYS A 1 84 ? -1.844 -13.605 22.606 1.00 51.53 84 LYS A CA 1
ATOM 653 C C . LYS A 1 84 ? -1.023 -13.866 23.878 1.00 51.53 84 LYS A C 1
ATOM 655 O O . LYS A 1 84 ? -0.302 -14.850 23.917 1.00 51.53 84 LYS A O 1
ATOM 660 N N . LYS A 1 85 ? -1.150 -13.026 24.915 1.00 46.22 85 LYS A N 1
ATOM 661 C CA . LYS A 1 85 ? -0.442 -13.166 26.205 1.00 46.22 85 LYS A CA 1
ATOM 662 C C . LYS A 1 85 ? -1.175 -14.050 27.230 1.00 46.22 85 LYS A C 1
ATOM 664 O O . LYS A 1 85 ? -0.622 -14.323 28.288 1.00 46.22 85 LYS A O 1
ATOM 669 N N . LYS A 1 86 ? -2.413 -14.475 26.937 1.00 41.50 86 LYS A N 1
ATOM 670 C CA . LYS A 1 86 ? -3.260 -15.323 27.805 1.00 41.50 86 LYS A CA 1
ATOM 671 C C . LYS A 1 86 ? -3.508 -16.743 27.260 1.00 41.50 86 LYS A C 1
ATOM 673 O O . LYS A 1 86 ? -4.443 -17.402 27.711 1.00 41.50 86 LYS A O 1
ATOM 678 N N . LYS A 1 87 ? -2.701 -17.209 26.306 1.00 40.75 87 LYS A N 1
ATOM 679 C CA . LYS A 1 87 ? -2.648 -18.621 25.904 1.00 40.75 87 LYS A CA 1
ATOM 680 C C . LYS A 1 87 ? -1.258 -19.178 26.139 1.00 40.75 87 LYS A C 1
ATOM 682 O O . LYS A 1 87 ? -0.301 -18.430 25.847 1.00 40.75 87 LYS A O 1
#